Protein AF-A0A7C9ATN6-F1 (afdb_monomer)

pLDDT: mean 88.99, std 8.46, range [57.34, 97.75]

Mean predicted aligned error: 5.91 Å

Foldseek 3Di:
DDLVVQVCQLVVLVVVLQVPQDWDKWADSPFRDDDDSVLDHDDAQFKDFDWDWDAPVVLLQAKFFAFDPDWDDDPRDTHTDGPDIDGNDDPVVCVVSVQADPVRTGIGGRRTMIHHYNRRVVVVVVVVVCPVVVVCCVVVVDDDDD

Organism: Opuntia streptacantha (NCBI:txid393608)

Solvent-accessible surface area (backbone atoms only — not comparable to full-atom values): 8537 Å² total; per-residue (Å²): 133,56,75,66,53,52,53,50,56,41,50,62,32,46,56,60,45,44,72,81,67,55,64,50,79,47,72,46,92,85,44,84,86,89,72,75,37,82,78,50,80,62,71,79,51,31,68,52,73,51,62,47,82,37,54,64,82,63,41,42,77,33,42,32,42,20,58,41,91,65,59,51,72,53,104,86,49,76,46,53,51,79,77,47,77,42,74,41,40,54,73,64,56,34,59,77,64,58,29,55,45,100,87,63,27,30,31,31,56,36,54,32,36,41,27,23,48,57,40,30,54,52,52,51,52,52,60,64,70,38,55,66,57,54,51,45,36,69,70,67,72,46,82,91,82,133

InterPro domains:
  IPR012887 GDP-fucose pyrophosphorylase domain [PF07959] (2-143)
  IPR052203 GHMP Kinase-Related Enzymes [PTHR32463] (2-145)

Sequence (146 aa):
PLLFDHILAVSSCARQAFKNEGGLFIMTGDVLPCFDASSMTLPEDTSCIVTVPITVDIASNHGVVVASKTAVSDDSSSVSLVENLLQKPSVEELIESQALLDDGRTLLDTGIIAVRGKAWVELVNLACSGQSLIQEILKSKKEASY

Radius of gyration: 17.47 Å; Cα contacts (8 Å, |Δi|>4): 218; chains: 1; bounding box: 34×52×37 Å

Secondary structure (DSSP, 8-state):
--HHHHHHHHHHHHHHHTTTS-EEEEE-SS------GGG----TTSEEEEEEEE-HHHHTTSEEEEEEEEEEEETTEEEEEEEEEEES--HHHHHHTT---TTS-EEEEEEEEEEETHHHHHHHHHHHHTHHHHHHHHHH-PPP--

Nearest PDB structures (foldseek):
  6wjf-assembly1_C  TM=2.472E-01  e=2.615E+00  Rattus norvegicus
  6rsx-assembly1_A  TM=1.668E-01  e=3.606E+00  Euglena gracilis
  5xam-assembly2_B  TM=1.553E-01  e=4.373E+00  Deinococcus radiodurans R1 = ATCC 13939 = DSM 20539
  7lv3-assembly1_B  TM=2.155E-01  e=5.654E+00  Homo sapiens

Structure (mmCIF, N/CA/C/O backbone):
data_AF-A0A7C9ATN6-F1
#
_entry.id   AF-A0A7C9ATN6-F1
#
loop_
_atom_site.group_PDB
_atom_site.id
_atom_site.type_symbol
_atom_site.label_atom_id
_atom_site.label_alt_id
_atom_site.label_comp_id
_atom_site.label_asym_id
_atom_site.label_entity_id
_atom_site.label_seq_id
_atom_site.pdbx_PDB_ins_code
_atom_site.Cartn_x
_atom_site.Cartn_y
_atom_site.Cartn_z
_atom_site.occupancy
_atom_site.B_iso_or_equiv
_atom_site.auth_seq_id
_atom_site.auth_comp_id
_atom_site.auth_asym_id
_atom_site.auth_atom_id
_atom_site.pdbx_PDB_model_num
ATOM 1 N N . PRO A 1 1 ? -16.554 4.933 -16.998 1.00 66.94 1 PRO A N 1
ATOM 2 C CA . PRO A 1 1 ? -15.557 3.892 -16.664 1.00 66.94 1 PRO A CA 1
ATOM 3 C C . PRO A 1 1 ? -15.979 3.107 -15.415 1.00 66.94 1 PRO A C 1
ATOM 5 O O . PRO A 1 1 ? -16.340 3.705 -14.405 1.00 66.94 1 PRO A O 1
ATOM 8 N N . LEU A 1 2 ? -15.997 1.781 -15.519 1.00 84.88 2 LEU A N 1
ATOM 9 C CA . LEU A 1 2 ? -16.273 0.862 -14.415 1.00 84.88 2 LEU A CA 1
ATOM 10 C C . LEU A 1 2 ? -15.049 0.743 -13.490 1.00 84.88 2 LEU A C 1
ATOM 12 O O . LEU A 1 2 ? -13.951 1.184 -13.833 1.00 84.88 2 LEU A O 1
ATOM 16 N N . LEU A 1 3 ? -15.226 0.111 -12.325 1.00 84.00 3 LEU A N 1
ATOM 17 C CA . LEU A 1 3 ? -14.125 -0.255 -11.419 1.00 84.00 3 LEU A CA 1
ATOM 18 C C . LEU A 1 3 ? -13.017 -1.018 -12.168 1.00 84.00 3 LEU A C 1
ATOM 20 O O . LEU A 1 3 ? -11.839 -0.700 -12.040 1.00 84.00 3 LEU A O 1
ATOM 24 N N . PHE A 1 4 ? -13.409 -1.974 -13.013 1.00 86.19 4 PHE A N 1
ATOM 25 C CA . PHE A 1 4 ? -12.471 -2.765 -13.805 1.00 86.19 4 PHE A CA 1
ATOM 26 C C . PHE A 1 4 ? -11.646 -1.915 -14.784 1.00 86.19 4 PHE A C 1
ATOM 28 O O . PHE A 1 4 ? -10.446 -2.137 -14.910 1.00 86.19 4 PHE A O 1
ATOM 35 N N . ASP A 1 5 ? -12.256 -0.909 -15.422 1.00 88.06 5 ASP A N 1
ATOM 36 C CA . ASP A 1 5 ? -11.545 -0.023 -16.352 1.00 88.06 5 ASP A CA 1
ATOM 37 C C . ASP A 1 5 ? -10.449 0.773 -15.629 1.00 88.06 5 ASP A C 1
ATOM 39 O O . ASP A 1 5 ? -9.352 0.938 -16.159 1.00 88.06 5 ASP A O 1
ATOM 43 N N . HIS A 1 6 ? -10.724 1.229 -14.401 1.00 87.19 6 HIS A N 1
ATOM 44 C CA . HIS A 1 6 ? -9.743 1.940 -13.576 1.00 87.19 6 HIS A CA 1
ATOM 45 C C . HIS A 1 6 ? -8.600 1.024 -13.141 1.00 87.19 6 HIS A C 1
ATOM 47 O O . HIS A 1 6 ? -7.435 1.387 -13.300 1.00 87.19 6 HIS A O 1
ATOM 53 N N . ILE A 1 7 ? -8.921 -0.179 -12.649 1.00 88.62 7 ILE A N 1
ATOM 54 C CA . ILE A 1 7 ? -7.910 -1.173 -12.267 1.00 88.62 7 ILE A CA 1
ATOM 55 C C . ILE A 1 7 ? -7.015 -1.493 -13.465 1.00 88.62 7 ILE A C 1
ATOM 57 O O . ILE A 1 7 ? -5.793 -1.498 -13.329 1.00 88.62 7 ILE A O 1
ATOM 61 N N . LEU A 1 8 ? -7.599 -1.716 -14.646 1.00 89.62 8 LEU A N 1
ATOM 62 C CA . LEU A 1 8 ? -6.842 -2.025 -15.855 1.00 89.62 8 LEU A CA 1
ATOM 63 C C . LEU A 1 8 ? -5.951 -0.853 -16.286 1.00 89.62 8 LEU A C 1
ATOM 65 O O . LEU A 1 8 ? -4.790 -1.073 -16.632 1.00 89.62 8 LEU A O 1
ATOM 69 N N . ALA A 1 9 ? -6.466 0.378 -16.238 1.00 89.94 9 ALA A N 1
ATOM 70 C CA . ALA A 1 9 ? -5.707 1.574 -16.593 1.00 89.94 9 ALA A CA 1
ATOM 71 C C . ALA A 1 9 ? -4.480 1.759 -15.686 1.00 89.94 9 ALA A C 1
ATOM 73 O O . ALA A 1 9 ? -3.365 1.908 -16.189 1.00 89.94 9 ALA A O 1
ATOM 74 N N . VAL A 1 10 ? -4.660 1.669 -14.365 1.00 90.56 10 VAL A N 1
ATOM 75 C CA . VAL A 1 10 ? -3.555 1.783 -13.400 1.00 90.56 10 VAL A CA 1
ATOM 76 C C . VAL A 1 10 ? -2.585 0.609 -13.546 1.00 90.56 10 VAL A C 1
ATOM 78 O O . VAL A 1 10 ? -1.380 0.827 -13.650 1.00 90.56 10 VAL A O 1
ATOM 81 N N . SER A 1 11 ? -3.088 -0.626 -13.634 1.00 90.00 11 SER A N 1
ATOM 82 C CA . SER A 1 11 ? -2.256 -1.836 -13.740 1.00 90.00 11 SER A CA 1
ATOM 83 C C . SER A 1 11 ? -1.410 -1.863 -15.016 1.00 90.00 11 SER A C 1
ATOM 85 O O . SER A 1 11 ? -0.257 -2.297 -14.991 1.00 90.00 11 SER A O 1
ATOM 87 N N . SER A 1 12 ? -1.950 -1.373 -16.137 1.00 91.06 12 SER A N 1
ATOM 88 C CA . SER A 1 12 ? -1.222 -1.265 -17.408 1.00 91.06 12 SER A CA 1
ATOM 89 C C . SER A 1 12 ? 0.001 -0.349 -17.289 1.00 91.06 12 SER A C 1
ATOM 91 O O . SER A 1 12 ? 1.075 -0.676 -17.804 1.00 91.06 12 SER A O 1
ATOM 93 N N . CYS A 1 13 ? -0.139 0.773 -16.578 1.00 91.19 13 CYS A N 1
ATOM 94 C CA . CYS A 1 13 ? 0.973 1.677 -16.293 1.00 91.19 13 CYS A CA 1
ATOM 95 C C . CYS A 1 13 ? 1.929 1.084 -15.250 1.00 91.19 13 CYS A C 1
ATOM 97 O O . CYS A 1 13 ? 3.137 1.052 -15.485 1.00 91.19 13 CYS A O 1
ATOM 99 N N . ALA A 1 14 ? 1.403 0.518 -14.158 1.00 90.75 14 ALA A N 1
ATOM 100 C CA . ALA A 1 14 ? 2.199 -0.111 -13.105 1.00 90.75 14 ALA A CA 1
ATOM 101 C C . ALA A 1 14 ? 3.127 -1.201 -13.664 1.00 90.75 14 ALA A C 1
ATOM 103 O O . ALA A 1 14 ? 4.299 -1.254 -13.298 1.00 90.75 14 ALA A O 1
ATOM 104 N N . ARG A 1 15 ? 2.666 -2.005 -14.637 1.00 91.31 15 ARG A N 1
ATOM 105 C CA . ARG A 1 15 ? 3.488 -3.006 -15.348 1.00 91.31 15 ARG A CA 1
ATOM 106 C C . ARG A 1 15 ? 4.811 -2.432 -15.870 1.00 91.31 15 ARG A C 1
ATOM 108 O O . ARG A 1 15 ? 5.825 -3.127 -15.853 1.00 91.31 15 ARG A O 1
ATOM 115 N N . GLN A 1 16 ? 4.809 -1.193 -16.361 1.00 90.75 16 GLN A N 1
ATOM 116 C CA . GLN A 1 16 ? 6.018 -0.534 -16.862 1.00 90.75 16 GLN A CA 1
ATOM 117 C C . GLN A 1 16 ? 6.967 -0.175 -15.713 1.00 90.75 16 GLN A C 1
ATOM 119 O O . GLN A 1 16 ? 8.172 -0.392 -15.832 1.00 90.75 16 GLN A O 1
ATOM 124 N N . ALA A 1 17 ? 6.425 0.270 -14.577 1.00 90.62 17 ALA A N 1
ATOM 125 C CA . ALA A 1 17 ? 7.191 0.594 -13.375 1.00 90.62 17 ALA A CA 1
ATOM 126 C C . ALA A 1 17 ? 7.887 -0.630 -12.739 1.00 90.62 17 ALA A C 1
ATOM 128 O O . ALA A 1 17 ? 8.907 -0.475 -12.071 1.00 90.62 17 ALA A O 1
ATOM 129 N N . PHE A 1 18 ? 7.406 -1.853 -13.006 1.00 92.25 18 PHE A N 1
ATOM 130 C CA . PHE A 1 18 ? 8.079 -3.104 -12.612 1.00 92.25 18 PHE A CA 1
ATOM 131 C C . PHE A 1 18 ? 9.302 -3.474 -13.468 1.00 92.25 18 PHE A C 1
ATOM 133 O O . PHE A 1 18 ? 9.972 -4.460 -13.167 1.00 92.25 18 PHE A O 1
ATOM 140 N N . LYS A 1 19 ? 9.587 -2.745 -14.557 1.00 90.31 19 LYS A N 1
ATOM 141 C CA . LYS A 1 19 ? 10.772 -2.932 -15.423 1.00 90.31 19 LYS A CA 1
ATOM 142 C C . LYS A 1 19 ? 11.003 -4.373 -15.932 1.00 90.31 19 LYS A C 1
ATOM 144 O O . LYS A 1 19 ? 12.109 -4.730 -16.314 1.00 90.31 19 LYS A O 1
ATOM 149 N N . ASN A 1 20 ? 9.945 -5.188 -16.015 1.00 86.12 20 ASN A N 1
ATOM 150 C CA . ASN A 1 20 ? 9.985 -6.621 -16.358 1.00 86.12 20 ASN A CA 1
ATOM 151 C C . ASN A 1 20 ? 10.788 -7.513 -15.380 1.00 86.12 20 ASN A C 1
ATOM 153 O O . ASN A 1 20 ? 11.202 -8.606 -15.758 1.00 86.12 20 ASN A O 1
ATOM 157 N N . GLU A 1 21 ? 10.964 -7.098 -14.126 1.00 85.81 21 GLU A N 1
ATOM 158 C CA . GLU A 1 21 ? 11.705 -7.858 -13.100 1.00 85.81 21 GLU A CA 1
ATOM 159 C C . GLU A 1 21 ? 10.802 -8.758 -12.236 1.00 85.81 21 GLU A C 1
ATOM 161 O O . GLU A 1 21 ? 11.246 -9.370 -11.267 1.00 85.81 21 GLU A O 1
ATOM 166 N N . GLY A 1 22 ? 9.519 -8.859 -12.598 1.00 85.38 22 GLY A N 1
ATOM 167 C CA . GLY A 1 22 ? 8.506 -9.515 -11.777 1.00 85.38 22 GLY A CA 1
ATOM 168 C C . GLY A 1 22 ? 8.103 -8.676 -10.560 1.00 85.38 22 GLY A C 1
ATOM 169 O O . GLY A 1 22 ? 8.708 -7.652 -10.243 1.00 85.38 22 GLY A O 1
ATOM 170 N N . GLY A 1 23 ? 7.028 -9.094 -9.900 1.00 93.44 23 GLY A N 1
ATOM 171 C CA . GLY A 1 23 ? 6.496 -8.400 -8.737 1.00 93.44 23 GLY A CA 1
ATOM 172 C C . GLY A 1 23 ? 5.026 -8.698 -8.502 1.00 93.44 23 GLY A C 1
ATOM 173 O O . GLY A 1 23 ? 4.381 -9.406 -9.279 1.00 93.44 23 GLY A O 1
ATOM 174 N N . LEU A 1 24 ? 4.506 -8.125 -7.423 1.00 95.12 24 LEU A N 1
ATOM 175 C CA . LEU A 1 24 ? 3.103 -8.190 -7.049 1.00 95.12 24 LEU A CA 1
ATOM 176 C C . LEU A 1 24 ? 2.534 -6.777 -6.998 1.00 95.12 24 LEU A C 1
ATOM 178 O O . LEU A 1 24 ? 3.093 -5.903 -6.339 1.00 95.12 24 LEU A O 1
ATOM 182 N N . PHE A 1 25 ? 1.413 -6.571 -7.682 1.00 94.44 25 PHE A N 1
ATOM 183 C CA . PHE A 1 25 ? 0.644 -5.337 -7.621 1.00 94.44 25 PHE A CA 1
ATOM 184 C C . PHE A 1 25 ? -0.760 -5.659 -7.124 1.00 94.44 25 PHE A C 1
ATOM 186 O O . PHE A 1 25 ? -1.472 -6.461 -7.730 1.00 94.44 25 PHE A O 1
ATOM 193 N N . ILE A 1 26 ? -1.126 -5.068 -5.995 1.00 93.62 26 ILE A N 1
ATOM 194 C CA . ILE A 1 26 ? -2.410 -5.236 -5.327 1.00 93.62 26 ILE A CA 1
ATOM 195 C C . ILE A 1 26 ? -3.154 -3.917 -5.470 1.00 93.62 26 ILE A C 1
ATOM 197 O O . ILE A 1 26 ? -2.578 -2.857 -5.251 1.00 93.62 26 ILE A O 1
ATOM 201 N N . MET A 1 27 ? -4.430 -3.994 -5.827 1.00 91.69 27 MET A N 1
ATOM 202 C CA . MET A 1 27 ? -5.361 -2.875 -5.754 1.00 91.69 27 MET A CA 1
ATOM 203 C C . MET A 1 27 ? -6.638 -3.384 -5.102 1.00 91.69 27 MET A C 1
ATOM 205 O O . MET A 1 27 ? -7.301 -4.269 -5.654 1.00 91.69 27 MET A O 1
ATOM 209 N N . THR A 1 28 ? -6.984 -2.854 -3.936 1.00 83.06 28 THR A N 1
ATOM 210 C CA . THR A 1 28 ? -8.296 -3.097 -3.339 1.00 83.06 28 THR A CA 1
ATOM 211 C C . THR A 1 28 ? -9.345 -2.237 -4.054 1.00 83.06 28 THR A C 1
ATOM 213 O O . THR A 1 28 ? -9.063 -1.160 -4.572 1.00 83.06 28 THR A O 1
ATOM 216 N N . GLY A 1 29 ? -10.561 -2.765 -4.202 1.00 71.56 29 GLY A N 1
ATOM 217 C CA . GLY A 1 29 ? -11.626 -2.116 -4.981 1.00 71.56 29 GLY A CA 1
ATOM 218 C C . GLY A 1 29 ? -12.498 -1.140 -4.185 1.00 71.56 29 GLY A C 1
ATOM 219 O O . GLY A 1 29 ? -13.531 -0.711 -4.695 1.00 71.56 29 GLY A O 1
ATOM 220 N N . ASP A 1 30 ? -12.141 -0.858 -2.934 1.00 75.38 30 ASP A N 1
ATOM 221 C CA . ASP A 1 30 ? -12.900 -0.054 -1.971 1.00 75.38 30 ASP A CA 1
ATOM 222 C C . ASP A 1 30 ? -12.527 1.433 -2.002 1.00 75.38 30 ASP A C 1
ATOM 224 O O . ASP A 1 30 ? -13.408 2.281 -1.861 1.00 75.38 30 ASP A O 1
ATOM 228 N N . VAL A 1 31 ? -11.261 1.757 -2.273 1.00 78.19 31 VAL A N 1
ATOM 229 C CA . VAL A 1 31 ? -10.790 3.123 -2.528 1.00 78.19 31 VAL A CA 1
ATOM 230 C C . VAL A 1 31 ? -10.289 3.215 -3.967 1.00 78.19 31 VAL A C 1
ATOM 232 O O . VAL A 1 31 ? -9.390 2.491 -4.379 1.00 78.19 31 VAL A O 1
ATOM 235 N N . LEU A 1 32 ? -10.869 4.124 -4.757 1.00 80.31 32 LEU A N 1
ATOM 236 C CA . LEU A 1 32 ? -10.469 4.357 -6.149 1.00 80.31 32 LEU A CA 1
ATOM 237 C C . LEU A 1 32 ? -9.731 5.692 -6.286 1.00 80.31 32 LEU A C 1
ATOM 239 O O . LEU A 1 32 ? -10.369 6.714 -6.555 1.00 80.31 32 LEU A O 1
ATOM 243 N N . PRO A 1 33 ? -8.399 5.722 -6.113 1.00 76.62 33 PRO A N 1
ATOM 244 C CA . PRO A 1 33 ? -7.645 6.942 -6.339 1.00 76.62 33 PRO A CA 1
ATOM 245 C C . PRO A 1 33 ? -7.590 7.259 -7.840 1.00 76.62 33 PRO A C 1
ATOM 247 O O . PRO A 1 33 ? -7.219 6.426 -8.668 1.00 76.62 33 PRO A O 1
ATOM 250 N N . CYS A 1 34 ? -7.931 8.497 -8.189 1.00 82.25 34 CYS A N 1
ATOM 251 C CA . CYS A 1 34 ? -7.777 9.035 -9.538 1.00 82.25 34 CYS A CA 1
ATOM 252 C C . CYS A 1 34 ? -6.455 9.802 -9.617 1.00 82.25 34 CYS A C 1
ATOM 254 O O . CYS A 1 34 ? -6.358 10.921 -9.116 1.00 82.25 34 CYS A O 1
ATOM 256 N N . PHE A 1 35 ? -5.442 9.208 -10.242 1.00 85.81 35 PHE A N 1
ATOM 257 C CA . PHE A 1 35 ? -4.124 9.819 -10.416 1.00 85.81 35 PHE A CA 1
ATOM 258 C C . PHE A 1 35 ? -3.504 9.412 -11.756 1.00 85.81 35 PHE A C 1
ATOM 260 O O . PHE A 1 35 ? -3.945 8.454 -12.395 1.00 85.81 35 PHE A O 1
ATOM 267 N N . ASP A 1 36 ? -2.478 10.146 -12.187 1.00 88.25 36 ASP A N 1
ATOM 268 C CA . ASP A 1 36 ? -1.710 9.788 -13.376 1.00 88.25 36 ASP A CA 1
ATOM 269 C C . ASP A 1 36 ? -0.750 8.636 -13.054 1.00 88.25 36 ASP A C 1
ATOM 271 O O . ASP A 1 36 ? 0.336 8.824 -12.510 1.00 88.25 36 ASP A O 1
ATOM 275 N N . ALA A 1 37 ? -1.166 7.414 -13.383 1.00 89.19 37 ALA A N 1
ATOM 276 C CA . ALA A 1 37 ? -0.340 6.233 -13.179 1.00 89.19 37 ALA A CA 1
ATOM 277 C C . ALA A 1 37 ? 0.835 6.138 -14.170 1.00 89.19 37 ALA A C 1
ATOM 279 O O . ALA A 1 37 ? 1.738 5.335 -13.948 1.00 89.19 37 ALA A O 1
ATOM 280 N N . SER A 1 38 ? 0.854 6.922 -15.258 1.00 88.62 38 SER A N 1
ATOM 281 C CA . SER A 1 38 ? 1.925 6.851 -16.264 1.00 88.62 38 SER A CA 1
ATOM 282 C C . SER A 1 38 ? 3.273 7.352 -15.738 1.00 88.62 38 SER A C 1
ATOM 284 O O . SER A 1 38 ? 4.317 6.888 -16.192 1.00 88.62 38 SER A O 1
ATOM 286 N N . SER A 1 39 ? 3.254 8.232 -14.734 1.00 86.50 39 SER A N 1
ATOM 287 C CA . SER A 1 39 ? 4.438 8.728 -14.028 1.00 86.50 39 SER A CA 1
ATOM 288 C C . SER A 1 39 ? 4.750 7.952 -12.743 1.00 86.50 39 SER A C 1
ATOM 290 O O . SER A 1 39 ? 5.548 8.416 -11.931 1.00 86.50 39 SER A O 1
ATOM 292 N N . MET A 1 40 ? 4.101 6.805 -12.511 1.00 87.56 40 MET A N 1
ATOM 293 C CA . MET A 1 40 ? 4.328 5.997 -11.313 1.00 87.56 40 MET A CA 1
ATOM 294 C C . MET A 1 40 ? 5.767 5.472 -11.282 1.00 87.56 40 MET A C 1
ATOM 296 O O . MET A 1 40 ? 6.216 4.795 -12.208 1.00 87.56 40 MET A O 1
ATOM 300 N N . THR A 1 41 ? 6.460 5.725 -10.176 1.00 87.94 41 THR A N 1
ATOM 301 C CA . THR A 1 41 ? 7.755 5.123 -9.859 1.00 87.94 41 THR A CA 1
ATOM 302 C C . THR A 1 41 ? 7.593 4.173 -8.679 1.00 87.94 41 THR A C 1
ATOM 304 O O . THR A 1 41 ? 6.878 4.465 -7.722 1.00 87.94 41 THR A O 1
ATOM 307 N N . LEU A 1 42 ? 8.223 3.000 -8.773 1.00 89.69 42 LEU A N 1
ATOM 308 C CA . LEU A 1 42 ? 8.229 2.005 -7.705 1.00 89.69 42 LEU A CA 1
ATOM 309 C C . LEU A 1 42 ? 9.655 1.869 -7.165 1.00 89.69 42 LEU A C 1
ATOM 311 O O . LEU A 1 42 ? 10.565 1.648 -7.977 1.00 89.69 42 LEU A O 1
ATOM 315 N N . PRO A 1 43 ? 9.856 1.975 -5.840 1.00 89.12 43 PRO A N 1
ATOM 316 C CA . PRO A 1 43 ? 11.170 1.800 -5.238 1.00 89.12 43 PRO A CA 1
ATOM 317 C C . PRO A 1 43 ? 11.699 0.381 -5.486 1.00 89.12 43 PRO A C 1
ATOM 319 O O . PRO A 1 43 ? 10.935 -0.583 -5.603 1.00 89.12 43 PRO A O 1
ATOM 322 N N . GLU A 1 44 ? 13.018 0.256 -5.617 1.00 89.00 44 GLU A N 1
ATOM 323 C CA . GLU A 1 44 ? 13.668 -1.028 -5.886 1.00 89.00 44 GLU A CA 1
ATOM 324 C C . GLU A 1 44 ? 13.794 -1.866 -4.607 1.00 89.00 44 GLU A C 1
ATOM 326 O O . GLU A 1 44 ? 13.877 -1.332 -3.503 1.00 89.00 44 GLU A O 1
ATOM 331 N N . ASP A 1 45 ? 13.765 -3.193 -4.764 1.00 91.19 45 ASP A N 1
ATOM 332 C CA . ASP A 1 45 ? 13.980 -4.176 -3.691 1.00 91.19 45 ASP A CA 1
ATOM 333 C C . ASP A 1 45 ? 13.111 -4.035 -2.428 1.00 91.19 45 ASP A C 1
ATOM 335 O O . ASP A 1 45 ? 13.466 -4.547 -1.365 1.00 91.19 45 ASP A O 1
ATOM 339 N N . THR A 1 46 ? 11.939 -3.407 -2.535 1.00 91.19 46 THR A N 1
ATOM 340 C CA . THR A 1 46 ? 11.056 -3.153 -1.392 1.00 91.19 46 THR A CA 1
ATOM 341 C C . THR A 1 46 ? 9.569 -3.293 -1.743 1.00 91.19 46 THR A C 1
ATOM 343 O O . THR A 1 46 ? 9.181 -3.545 -2.890 1.00 91.19 46 THR A O 1
ATOM 346 N N . SER A 1 47 ? 8.724 -3.152 -0.723 1.00 92.75 47 SER A N 1
ATOM 347 C CA . SER A 1 47 ? 7.279 -2.975 -0.847 1.00 92.75 47 SER A CA 1
ATOM 348 C C . SER A 1 47 ? 6.888 -1.530 -0.555 1.00 92.75 47 SER A C 1
ATOM 350 O O . SER A 1 47 ? 7.428 -0.923 0.370 1.00 92.75 47 SER A O 1
ATOM 352 N N . CYS A 1 48 ? 5.908 -0.994 -1.275 1.00 93.19 48 CYS A N 1
ATOM 353 C CA . CYS A 1 48 ? 5.366 0.335 -1.018 1.00 93.19 48 CYS A CA 1
ATOM 354 C C . CYS A 1 48 ? 3.838 0.350 -1.042 1.00 93.19 48 CYS A C 1
ATOM 356 O O . CYS A 1 48 ? 3.203 -0.425 -1.761 1.00 93.19 48 CYS A O 1
ATOM 358 N N . ILE A 1 49 ? 3.272 1.287 -0.286 1.00 93.69 49 ILE A N 1
ATOM 359 C CA . ILE A 1 49 ? 1.846 1.609 -0.267 1.00 93.69 49 ILE A CA 1
ATOM 360 C C . ILE A 1 49 ? 1.673 2.938 -1.000 1.00 93.69 49 ILE A C 1
ATOM 362 O O . ILE A 1 49 ? 2.413 3.888 -0.741 1.00 93.69 49 ILE A O 1
ATOM 366 N N . VAL A 1 50 ? 0.709 3.016 -1.914 1.00 91.94 50 VAL A N 1
ATOM 367 C CA . VAL A 1 50 ? 0.313 4.293 -2.513 1.00 91.94 50 VAL A CA 1
ATOM 368 C C . VAL A 1 50 ? -0.696 4.953 -1.582 1.00 91.94 50 VAL A C 1
ATOM 370 O O . VAL A 1 50 ? -1.727 4.371 -1.251 1.00 91.94 50 VAL A O 1
ATOM 373 N N . THR A 1 51 ? -0.412 6.178 -1.161 1.00 93.25 51 THR A N 1
ATOM 374 C CA . THR A 1 51 ? -1.274 6.938 -0.249 1.00 93.25 51 THR A CA 1
ATOM 375 C C . THR A 1 51 ? -1.801 8.200 -0.910 1.00 93.25 51 THR A C 1
ATOM 377 O O . THR A 1 51 ? -1.170 8.733 -1.824 1.00 93.25 51 THR A O 1
ATOM 380 N N . VAL A 1 52 ? -2.907 8.742 -0.401 1.00 92.00 52 VAL A N 1
ATOM 381 C CA . VAL A 1 52 ? -3.404 10.066 -0.805 1.00 92.00 52 VAL A CA 1
ATOM 382 C C . VAL A 1 52 ? -3.606 10.967 0.419 1.00 92.00 52 VAL A C 1
ATOM 384 O O . VAL A 1 52 ? -4.216 10.529 1.394 1.00 92.00 52 VAL A O 1
ATOM 387 N N . PRO A 1 53 ? -3.119 12.223 0.406 1.00 94.38 53 PRO A N 1
ATOM 388 C CA . PRO A 1 53 ? -3.392 13.161 1.487 1.00 94.38 53 PRO A CA 1
ATOM 389 C C . PRO A 1 53 ? -4.881 13.520 1.564 1.00 94.38 53 PRO A C 1
ATOM 391 O O . PRO A 1 53 ? -5.450 14.022 0.589 1.00 94.38 53 PRO A O 1
ATOM 394 N N . ILE A 1 54 ? -5.502 13.323 2.725 1.00 94.88 54 ILE A N 1
ATOM 395 C CA . ILE A 1 54 ? -6.935 13.540 2.938 1.00 94.88 54 ILE A CA 1
ATOM 396 C C . ILE A 1 54 ? -7.232 14.279 4.244 1.00 94.88 54 ILE A C 1
ATOM 398 O O . ILE A 1 54 ? -6.401 14.346 5.151 1.00 94.88 54 ILE A O 1
ATOM 402 N N . THR A 1 55 ? -8.418 14.875 4.333 1.00 96.19 55 THR A N 1
ATOM 403 C CA . THR A 1 55 ? -8.853 15.620 5.516 1.00 96.19 55 THR A CA 1
ATOM 404 C C . THR A 1 55 ? -9.199 14.687 6.680 1.00 96.19 55 THR A C 1
ATOM 406 O O . THR A 1 55 ? -9.590 13.533 6.496 1.00 96.19 55 THR A O 1
ATOM 409 N N . VAL A 1 56 ? -9.046 15.199 7.902 1.00 94.94 56 VAL A N 1
ATOM 410 C CA . VAL A 1 56 ? -9.197 14.431 9.150 1.00 94.94 56 VAL A CA 1
ATOM 411 C C . VAL A 1 56 ? -10.602 13.828 9.314 1.00 94.94 56 VAL A C 1
ATOM 413 O O . VAL A 1 56 ? -10.748 12.737 9.857 1.00 94.94 56 VAL A O 1
ATOM 416 N N . ASP A 1 57 ? -11.644 14.484 8.800 1.00 93.00 57 ASP A N 1
ATOM 417 C CA . ASP A 1 57 ? -13.016 13.969 8.835 1.00 93.00 57 ASP A CA 1
ATOM 418 C C . ASP A 1 57 ? -13.179 12.672 8.022 1.00 93.00 57 ASP A C 1
ATOM 420 O O . ASP A 1 57 ? -13.858 11.743 8.466 1.00 93.00 57 ASP A O 1
ATOM 424 N N . ILE A 1 58 ? -12.491 12.551 6.882 1.00 92.69 58 ILE A N 1
ATOM 425 C CA . ILE A 1 58 ? -12.525 11.343 6.043 1.00 92.69 58 ILE A CA 1
ATOM 426 C C . ILE A 1 58 ? -11.674 10.220 6.653 1.00 92.69 58 ILE A C 1
ATOM 428 O O . ILE A 1 58 ? -12.053 9.045 6.573 1.00 92.69 58 ILE A O 1
ATOM 432 N N . ALA A 1 59 ? -10.556 10.579 7.289 1.00 93.56 59 ALA A N 1
ATOM 433 C CA . ALA A 1 59 ? -9.614 9.652 7.914 1.00 93.56 59 ALA A CA 1
ATOM 434 C C . ALA A 1 59 ? -10.283 8.731 8.950 1.00 93.56 59 ALA A C 1
ATOM 436 O O . ALA A 1 59 ? -9.997 7.537 8.986 1.00 93.56 59 ALA A O 1
ATOM 437 N N . SER A 1 60 ? -11.258 9.251 9.703 1.00 93.69 60 SER A N 1
ATOM 438 C CA . SER A 1 60 ? -12.016 8.495 10.717 1.00 93.69 60 SER A CA 1
ATOM 439 C C . SER A 1 60 ? -12.760 7.258 10.187 1.00 93.69 60 SER A C 1
ATOM 441 O O . SER A 1 60 ? -13.155 6.386 10.957 1.00 93.69 60 SER A O 1
ATOM 443 N N . ASN A 1 61 ? -12.940 7.147 8.867 1.00 92.94 61 ASN A N 1
ATOM 444 C CA . ASN A 1 61 ? -13.642 6.033 8.228 1.00 92.94 61 ASN A CA 1
ATOM 445 C C . ASN A 1 61 ? -12.712 5.029 7.527 1.00 92.94 61 ASN A C 1
ATOM 447 O O . ASN A 1 61 ? -13.198 4.004 7.043 1.00 92.94 61 ASN A O 1
ATOM 451 N N . HIS A 1 62 ? -11.400 5.282 7.496 1.00 93.06 62 HIS A N 1
ATOM 452 C CA . HIS A 1 62 ? -10.444 4.537 6.673 1.00 93.06 62 HIS A CA 1
ATOM 453 C C . HIS A 1 62 ? -9.146 4.186 7.416 1.00 93.06 62 HIS A C 1
ATOM 455 O O . HIS A 1 62 ? -8.942 4.576 8.564 1.00 93.06 62 HIS A O 1
ATOM 461 N N . GLY A 1 63 ? -8.273 3.426 6.750 1.00 94.81 63 GLY A N 1
ATOM 462 C CA . GLY A 1 63 ? -6.896 3.220 7.187 1.00 94.81 63 GLY A CA 1
ATOM 463 C C . GLY A 1 63 ? -6.043 4.469 6.942 1.00 94.81 63 GLY A C 1
ATOM 464 O O . GLY A 1 63 ? -6.156 5.108 5.894 1.00 94.81 63 GLY A O 1
ATOM 465 N N . VAL A 1 64 ? -5.188 4.815 7.901 1.00 96.94 64 VAL A N 1
ATOM 466 C CA . VAL A 1 64 ? -4.253 5.944 7.826 1.00 96.94 64 VAL A CA 1
ATOM 467 C C . VAL A 1 64 ? -2.831 5.444 8.023 1.00 96.94 64 VAL A C 1
ATOM 469 O O . VAL A 1 64 ? -2.503 4.862 9.056 1.00 96.94 64 VAL A O 1
ATOM 472 N N . VAL A 1 65 ? -1.979 5.705 7.039 1.00 97.31 65 VAL A N 1
ATOM 473 C CA . VAL A 1 65 ? -0.547 5.415 7.089 1.00 97.31 65 VAL A CA 1
ATOM 474 C C . VAL A 1 65 ? 0.161 6.518 7.871 1.00 97.31 65 VAL A C 1
ATOM 476 O O . VAL A 1 65 ? 0.063 7.699 7.541 1.00 97.31 65 VAL A O 1
ATOM 479 N N . VAL A 1 66 ? 0.926 6.129 8.886 1.00 96.94 66 VAL A N 1
ATOM 480 C CA . VAL A 1 66 ? 1.856 7.020 9.582 1.00 96.94 66 VAL A CA 1
ATOM 481 C C . VAL A 1 66 ? 3.218 6.862 8.926 1.00 96.94 66 VAL A C 1
ATOM 483 O O . VAL A 1 66 ? 3.833 5.796 8.989 1.00 96.94 66 VAL A O 1
ATOM 486 N N . ALA A 1 67 ? 3.663 7.915 8.250 1.00 94.62 67 ALA A N 1
ATOM 487 C CA . ALA A 1 67 ? 4.933 7.938 7.547 1.00 94.62 67 ALA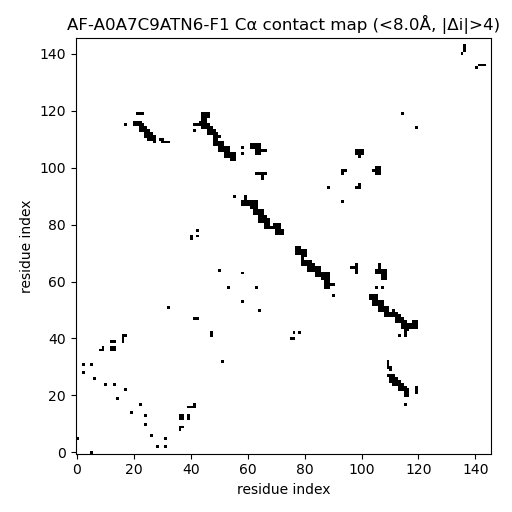 A CA 1
ATOM 488 C C . ALA A 1 67 ? 6.017 8.596 8.403 1.00 94.62 67 ALA A C 1
ATOM 490 O O . ALA A 1 67 ? 5.785 9.621 9.046 1.00 94.62 67 ALA A O 1
ATOM 491 N N . SER A 1 68 ? 7.224 8.044 8.346 1.00 91.94 68 SER A N 1
ATOM 492 C CA . SER A 1 68 ? 8.386 8.642 8.983 1.00 91.94 68 SER A CA 1
ATOM 493 C C . SER A 1 68 ? 8.683 10.022 8.401 1.00 91.94 68 SER A C 1
ATOM 495 O O . SER A 1 68 ? 8.631 10.235 7.183 1.00 91.94 68 SER A O 1
ATOM 497 N N . LYS A 1 69 ? 9.061 10.958 9.278 1.00 83.38 69 LYS A N 1
ATOM 498 C CA . LYS A 1 69 ? 9.468 12.320 8.891 1.00 83.38 69 LYS A CA 1
ATOM 499 C C . LYS A 1 69 ? 10.793 12.339 8.132 1.00 83.38 69 LYS A C 1
ATOM 501 O O . LYS A 1 69 ? 11.085 13.295 7.419 1.00 83.38 69 LYS A O 1
ATOM 506 N N . THR A 1 70 ? 11.600 11.291 8.275 1.00 79.00 70 THR A N 1
ATOM 507 C CA . THR A 1 70 ? 12.804 11.097 7.469 1.00 79.00 70 THR A CA 1
ATOM 508 C C . THR A 1 70 ? 12.446 10.350 6.192 1.00 79.00 70 THR A C 1
ATOM 510 O O . THR A 1 70 ? 12.180 9.148 6.223 1.00 79.00 70 THR A O 1
ATOM 513 N N . ALA A 1 71 ? 12.445 11.065 5.067 1.00 75.31 71 ALA A N 1
ATOM 514 C CA . ALA A 1 71 ? 12.323 10.442 3.758 1.00 75.31 71 ALA A CA 1
ATOM 515 C C . ALA A 1 71 ? 13.653 9.790 3.360 1.00 75.31 71 ALA A C 1
ATOM 517 O O . ALA A 1 71 ? 14.723 10.385 3.509 1.00 75.31 71 ALA A O 1
ATOM 518 N N . VAL A 1 72 ? 13.578 8.580 2.815 1.00 71.38 72 VAL A N 1
ATOM 519 C CA . VAL A 1 72 ? 14.682 7.967 2.084 1.00 71.38 72 VAL A CA 1
ATOM 520 C C . VAL A 1 72 ? 14.606 8.494 0.657 1.00 71.38 72 VAL A C 1
ATOM 522 O O . VAL A 1 72 ? 13.635 8.254 -0.062 1.00 71.38 72 VAL A O 1
ATOM 525 N N . SER A 1 73 ? 15.607 9.274 0.267 1.00 64.25 73 SER A N 1
ATOM 526 C CA . SER A 1 73 ? 15.777 9.722 -1.111 1.00 64.25 73 SER A CA 1
ATOM 527 C C . SER A 1 73 ? 16.689 8.749 -1.842 1.00 64.25 73 SER A C 1
ATOM 529 O O . SER A 1 73 ? 17.839 8.578 -1.438 1.00 64.25 73 SER A O 1
ATOM 531 N N . ASP A 1 74 ? 16.185 8.159 -2.916 1.00 63.56 74 ASP A N 1
ATOM 532 C CA . ASP A 1 74 ? 17.017 7.536 -3.942 1.00 63.56 74 ASP A CA 1
ATOM 533 C C . ASP A 1 74 ? 16.999 8.419 -5.201 1.00 63.56 74 ASP A C 1
ATOM 535 O O . ASP A 1 74 ? 16.139 9.299 -5.321 1.00 63.56 74 ASP A O 1
ATOM 539 N N . ASP A 1 75 ? 17.903 8.184 -6.155 1.00 57.75 75 ASP A N 1
ATOM 540 C CA . ASP A 1 75 ? 18.115 9.026 -7.353 1.00 57.75 75 ASP A CA 1
ATOM 541 C C . ASP A 1 75 ? 16.841 9.253 -8.206 1.00 57.75 75 ASP A C 1
ATOM 543 O O . ASP A 1 75 ? 16.813 10.128 -9.072 1.00 57.75 75 ASP A O 1
ATOM 547 N N . SER A 1 76 ? 15.770 8.483 -7.971 1.00 62.03 76 SER A N 1
ATOM 548 C CA . SER A 1 76 ? 14.517 8.517 -8.738 1.00 62.03 76 SER A CA 1
ATOM 549 C C . SER A 1 76 ? 13.239 8.825 -7.940 1.00 62.03 76 SER A C 1
ATOM 551 O O . SER A 1 76 ? 12.202 9.080 -8.558 1.00 62.03 76 SER A O 1
ATOM 553 N N . SER A 1 77 ? 13.267 8.829 -6.600 1.00 66.00 77 SER A N 1
ATOM 554 C CA . SER A 1 77 ? 12.079 9.117 -5.774 1.00 66.00 77 SER A CA 1
ATOM 555 C C . SER A 1 77 ? 12.414 9.355 -4.300 1.00 66.00 77 SER A C 1
ATOM 557 O O . SER A 1 77 ? 13.319 8.724 -3.757 1.00 66.00 77 SER A O 1
ATOM 559 N N . SER A 1 78 ? 11.625 10.198 -3.628 1.00 74.69 78 SER A N 1
ATOM 560 C CA . SER A 1 78 ? 11.593 10.287 -2.163 1.00 74.69 78 SER A CA 1
ATOM 561 C C . SER A 1 78 ? 10.452 9.432 -1.611 1.00 74.69 78 SER A C 1
ATOM 563 O O . SER A 1 78 ? 9.291 9.688 -1.936 1.00 74.69 78 SER A O 1
ATOM 565 N N . VAL A 1 79 ? 10.762 8.453 -0.763 1.00 84.25 79 VAL A N 1
ATOM 566 C CA . VAL A 1 79 ? 9.768 7.595 -0.098 1.00 84.25 79 VAL A CA 1
ATOM 567 C C . VAL A 1 79 ? 9.994 7.647 1.409 1.00 84.25 79 VAL A C 1
ATOM 569 O O . VAL A 1 79 ? 11.130 7.593 1.874 1.00 84.25 79 VAL A O 1
ATOM 572 N N . SER A 1 80 ? 8.921 7.742 2.188 1.00 89.94 80 SER A N 1
ATOM 573 C CA . SER A 1 80 ? 8.994 7.640 3.647 1.00 89.94 80 SER A CA 1
ATOM 574 C C . SER A 1 80 ? 8.742 6.207 4.102 1.00 89.94 80 SER A C 1
ATOM 576 O O . SER A 1 80 ? 7.894 5.509 3.546 1.00 89.94 80 SER A O 1
ATOM 578 N N . LEU A 1 81 ? 9.459 5.777 5.141 1.00 92.12 81 LEU A N 1
ATOM 579 C CA . LEU A 1 81 ? 9.171 4.508 5.807 1.00 92.12 81 LEU A CA 1
ATOM 580 C C . LEU A 1 81 ? 7.788 4.560 6.463 1.00 92.12 81 LEU A C 1
ATOM 582 O O . LEU A 1 81 ? 7.395 5.594 7.000 1.00 92.12 81 LEU A O 1
ATOM 586 N N . VAL A 1 82 ? 7.070 3.441 6.437 1.00 93.88 82 VAL A N 1
ATOM 587 C CA . VAL A 1 82 ? 5.809 3.286 7.170 1.00 93.88 82 VAL A CA 1
ATOM 588 C C . VAL A 1 82 ? 6.137 2.934 8.619 1.00 93.88 82 VAL A C 1
ATOM 590 O O . VAL A 1 82 ? 6.752 1.901 8.874 1.00 93.88 82 VAL A O 1
ATOM 593 N N . GLU A 1 83 ? 5.744 3.789 9.560 1.00 95.50 83 GLU A N 1
ATOM 594 C CA . GLU A 1 83 ? 5.950 3.574 10.999 1.00 95.50 83 GLU A CA 1
ATOM 595 C C . GLU A 1 83 ? 4.739 2.909 11.657 1.00 95.50 83 GLU A C 1
ATOM 597 O O . GLU A 1 83 ? 4.898 2.123 12.591 1.00 95.50 83 GLU A O 1
ATOM 602 N N . ASN A 1 84 ? 3.529 3.202 11.173 1.00 96.88 84 ASN A N 1
ATOM 603 C CA . ASN A 1 84 ? 2.295 2.629 11.702 1.00 96.88 84 ASN A CA 1
ATOM 604 C C . ASN A 1 84 ? 1.163 2.655 10.658 1.00 96.88 84 ASN A C 1
ATOM 606 O O . ASN A 1 84 ? 1.216 3.412 9.686 1.00 96.88 84 ASN A O 1
ATOM 610 N N . LEU A 1 85 ? 0.122 1.852 10.881 1.00 96.81 85 LEU A N 1
ATOM 611 C CA . LEU A 1 85 ? -1.134 1.866 10.132 1.00 96.81 85 LEU A CA 1
ATOM 612 C C . LEU A 1 85 ? -2.293 1.907 11.133 1.00 96.81 85 LEU A C 1
ATOM 614 O O . LEU A 1 85 ? -2.539 0.941 11.852 1.00 96.81 85 LEU A O 1
ATOM 618 N N . LEU A 1 86 ? -2.998 3.033 11.183 1.00 97.56 86 LEU A N 1
ATOM 619 C CA . LEU A 1 86 ? -4.127 3.244 12.085 1.00 97.56 86 LEU A CA 1
ATOM 620 C C . LEU A 1 86 ? -5.434 2.917 11.368 1.00 97.56 86 LEU A C 1
ATOM 622 O O . LEU A 1 86 ? -5.682 3.433 10.282 1.00 97.56 86 LEU A O 1
ATOM 626 N N . GLN A 1 87 ? -6.295 2.103 11.976 1.00 96.56 87 GLN A N 1
ATOM 627 C CA . GLN A 1 87 ? -7.565 1.713 11.367 1.00 96.56 87 GLN A CA 1
ATOM 628 C C . GLN A 1 87 ? -8.726 2.516 11.952 1.00 96.56 87 GLN A C 1
ATOM 630 O O . GLN A 1 87 ? -9.092 2.305 13.104 1.00 96.56 87 GLN A O 1
ATOM 635 N N . LYS A 1 88 ? -9.352 3.366 11.126 1.00 95.88 88 LYS A N 1
ATOM 636 C CA . LYS A 1 88 ? -10.480 4.237 11.507 1.00 95.88 88 LYS A CA 1
ATOM 637 C C . LYS A 1 88 ? -10.181 5.074 12.764 1.00 95.88 88 LYS A C 1
ATOM 639 O O . LYS A 1 88 ? -10.957 5.013 13.720 1.00 95.88 88 LYS A O 1
ATOM 644 N N . PRO A 1 89 ? -9.051 5.808 12.787 1.00 97.50 89 PRO A N 1
ATOM 645 C CA . PRO A 1 89 ? -8.586 6.461 14.001 1.00 97.50 89 PRO A CA 1
ATOM 646 C C . PRO A 1 89 ? -9.466 7.635 14.430 1.00 97.50 89 PRO A C 1
ATOM 648 O O . PRO A 1 89 ? -10.083 8.316 13.601 1.00 97.50 89 PRO A O 1
ATOM 651 N N . SER A 1 90 ? -9.456 7.926 15.729 1.00 97.25 90 SER A N 1
ATOM 652 C CA . SER A 1 90 ? -9.938 9.200 16.261 1.00 97.25 90 SER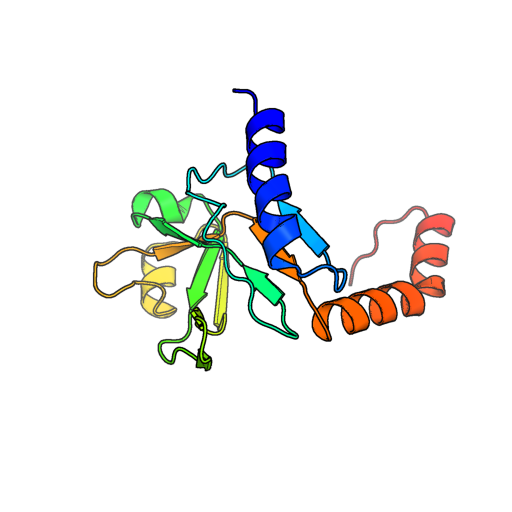 A CA 1
ATOM 653 C C . SER A 1 90 ? -8.956 10.342 15.962 1.00 97.25 90 SER A C 1
ATOM 655 O O . SER A 1 90 ? -7.811 10.133 15.555 1.00 97.25 90 SER A O 1
ATOM 657 N N . VAL A 1 91 ? -9.392 11.586 16.177 1.00 95.94 91 VAL A N 1
ATOM 658 C CA . VAL A 1 91 ? -8.521 12.762 16.009 1.00 95.94 91 VAL A CA 1
ATOM 659 C C . VAL A 1 91 ? -7.361 12.730 17.006 1.00 95.94 91 VAL A C 1
ATOM 661 O O . VAL A 1 91 ? -6.234 13.083 16.664 1.00 95.94 91 VAL A O 1
ATOM 664 N N . GLU A 1 92 ? -7.627 12.281 18.229 1.00 97.19 92 GLU A N 1
ATOM 665 C CA . GLU A 1 92 ? -6.633 12.142 19.289 1.00 97.19 92 GLU A CA 1
ATOM 66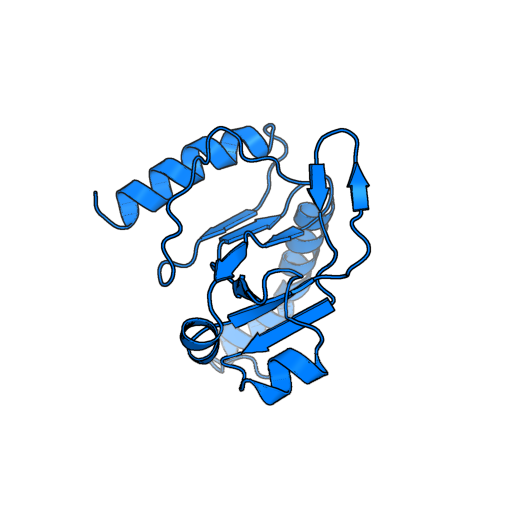6 C C . GLU A 1 92 ? -5.556 11.122 18.897 1.00 97.19 92 GLU A C 1
ATOM 668 O O . GLU A 1 92 ? -4.372 11.442 18.966 1.00 97.19 92 GLU A O 1
ATOM 673 N N . GLU A 1 93 ? -5.950 9.952 18.380 1.00 97.75 93 GLU A N 1
ATOM 674 C CA . GLU A 1 93 ? -5.013 8.914 17.919 1.00 97.75 93 GLU A CA 1
ATOM 675 C C . GLU A 1 93 ? -4.116 9.405 16.772 1.00 97.75 93 GLU A C 1
ATOM 677 O O . GLU A 1 93 ? -2.922 9.091 16.733 1.00 97.75 93 GLU A O 1
ATOM 682 N N . LEU A 1 94 ? -4.665 10.213 15.855 1.00 97.06 94 LEU A N 1
ATOM 683 C CA . LEU A 1 94 ? -3.901 10.835 14.769 1.00 97.06 94 LEU A CA 1
ATOM 684 C C . LEU A 1 94 ? -2.832 11.800 15.296 1.00 97.06 94 LEU A C 1
ATOM 686 O O . LEU A 1 94 ? -1.712 11.817 14.782 1.00 97.06 94 LEU A O 1
ATOM 690 N N . ILE A 1 95 ? -3.160 12.600 16.314 1.00 95.94 95 ILE A N 1
ATOM 691 C CA . ILE A 1 95 ? -2.226 13.553 16.929 1.00 95.94 95 ILE A CA 1
ATOM 692 C C . ILE A 1 95 ? -1.140 12.807 17.708 1.00 95.94 95 ILE A C 1
ATOM 694 O O . ILE A 1 95 ? 0.045 13.090 17.526 1.00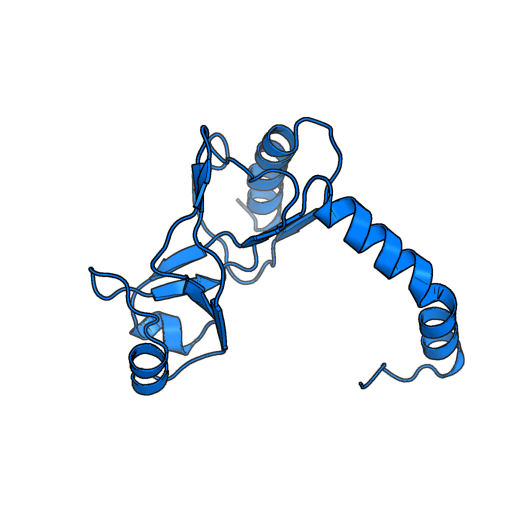 95.94 95 ILE A O 1
ATOM 698 N N . GLU A 1 96 ? -1.531 11.848 18.548 1.00 97.06 96 GLU A N 1
ATOM 699 C CA . GLU A 1 96 ? -0.610 11.057 19.373 1.00 97.06 96 GLU A CA 1
ATOM 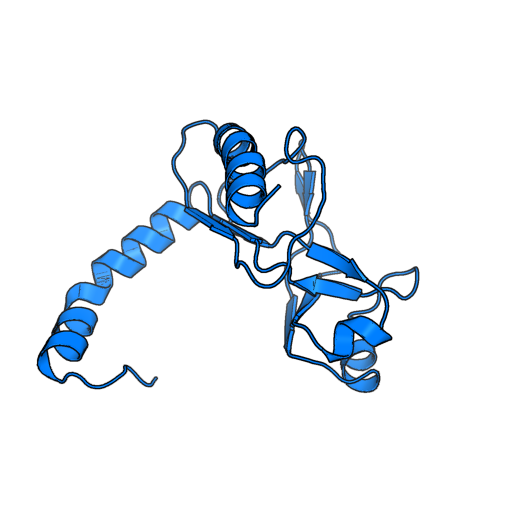700 C C . GLU A 1 96 ? 0.385 10.267 18.520 1.00 97.06 96 GLU A C 1
ATOM 702 O O . GLU A 1 96 ? 1.573 10.215 18.838 1.00 97.06 96 GLU A O 1
ATOM 707 N N . SER A 1 97 ? -0.078 9.735 17.388 1.00 96.31 97 SER A N 1
ATOM 708 C CA . SER A 1 97 ? 0.754 8.989 16.439 1.00 96.31 97 SER A CA 1
ATOM 709 C C . SER A 1 97 ? 1.533 9.880 15.467 1.00 96.31 97 SER A C 1
ATOM 711 O O . SER A 1 97 ? 2.212 9.357 14.591 1.00 96.31 97 SER A O 1
ATOM 713 N N . GLN A 1 98 ? 1.433 11.211 15.575 1.00 96.00 98 GLN A N 1
ATOM 714 C CA . GLN A 1 98 ? 2.044 12.168 14.641 1.00 96.00 98 GLN A CA 1
ATOM 715 C C . GLN A 1 98 ? 1.672 11.920 13.164 1.00 96.00 98 GLN A C 1
ATOM 717 O O . GLN A 1 98 ? 2.483 12.136 12.267 1.00 96.00 98 GLN A O 1
ATOM 722 N N . ALA A 1 99 ? 0.434 11.495 12.905 1.00 96.44 99 ALA A N 1
ATOM 723 C CA . ALA A 1 99 ? -0.065 11.132 11.576 1.00 96.44 99 ALA A CA 1
ATOM 724 C C . ALA A 1 99 ? -0.454 12.339 10.695 1.00 96.44 99 ALA A C 1
ATOM 726 O O . ALA A 1 99 ? -0.854 12.165 9.542 1.00 96.44 99 ALA A O 1
ATOM 727 N N . LEU A 1 100 ? -0.387 13.557 11.244 1.00 95.75 100 LEU A N 1
ATOM 728 C CA . LEU A 1 100 ? -0.721 14.795 10.543 1.00 95.75 100 LEU A CA 1
ATOM 729 C C . LEU A 1 100 ? 0.490 15.325 9.767 1.00 95.75 100 LEU A C 1
ATOM 731 O O . LEU A 1 100 ? 1.573 15.503 10.326 1.00 95.75 100 LEU A O 1
ATOM 735 N N . LEU A 1 101 ? 0.275 15.620 8.488 1.00 94.50 101 LEU A N 1
ATOM 736 C CA . LEU A 1 101 ? 1.201 16.358 7.635 1.00 94.50 101 LEU A CA 1
ATOM 737 C C . LEU A 1 101 ? 1.238 17.842 8.031 1.00 94.50 101 LEU A C 1
ATOM 739 O O . LEU A 1 101 ? 0.357 18.336 8.738 1.00 94.50 101 LEU A O 1
ATOM 743 N N . ASP A 1 102 ? 2.218 18.579 7.505 1.00 92.50 102 ASP A N 1
ATOM 744 C CA . ASP A 1 102 ? 2.402 20.012 7.788 1.00 92.50 102 ASP A CA 1
ATOM 745 C C . ASP A 1 102 ? 1.192 20.880 7.391 1.00 92.50 102 ASP A C 1
ATOM 747 O O . ASP A 1 102 ? 0.985 21.960 7.942 1.00 92.50 102 ASP A O 1
ATOM 751 N N . ASP A 1 103 ? 0.374 20.409 6.448 1.00 94.00 103 ASP A N 1
ATOM 752 C CA . ASP A 1 103 ? -0.862 21.067 6.015 1.00 94.00 103 ASP A CA 1
ATOM 753 C C . ASP A 1 103 ? -2.117 20.595 6.778 1.00 94.00 103 ASP A C 1
ATOM 755 O O . ASP A 1 103 ? -3.236 20.982 6.438 1.00 94.00 103 ASP A O 1
ATOM 759 N N . GLY A 1 104 ? -1.941 19.765 7.810 1.00 94.25 104 GLY A N 1
ATOM 760 C CA . GLY A 1 104 ? -3.005 19.235 8.660 1.00 94.25 104 GLY A CA 1
ATOM 761 C C . GLY A 1 104 ? -3.774 18.046 8.076 1.00 94.25 104 GLY A C 1
ATOM 762 O O . GLY A 1 104 ? -4.748 17.605 8.689 1.00 94.25 104 GLY A O 1
ATOM 763 N N . ARG A 1 105 ? -3.380 17.519 6.910 1.00 96.50 105 ARG A N 1
ATOM 764 C CA . ARG A 1 105 ? -3.974 16.307 6.317 1.00 96.50 105 ARG A CA 1
ATOM 765 C C . ARG A 1 105 ? -3.313 15.029 6.832 1.00 96.50 105 ARG A C 1
ATOM 767 O O . ARG A 1 105 ? -2.279 15.071 7.486 1.00 96.50 105 ARG A O 1
ATOM 774 N N . THR A 1 106 ? -3.907 13.885 6.512 1.00 96.94 106 THR A N 1
ATOM 775 C CA . THR A 1 106 ? -3.400 12.537 6.838 1.00 96.94 106 THR A CA 1
ATOM 776 C C . THR A 1 106 ? -3.181 11.721 5.567 1.00 96.94 106 THR A C 1
ATOM 778 O O . THR A 1 106 ? -3.769 12.033 4.532 1.00 96.94 106 THR A O 1
ATOM 781 N N . LEU A 1 107 ? -2.349 10.678 5.618 1.00 95.88 107 LEU A N 1
ATOM 782 C CA . LEU A 1 107 ? -2.102 9.797 4.473 1.00 95.88 107 LEU A CA 1
ATOM 783 C C . LEU A 1 107 ? -3.075 8.616 4.489 1.00 95.88 107 LEU A C 1
ATOM 785 O O . LEU A 1 107 ? -2.909 7.674 5.256 1.00 95.88 107 LEU A O 1
ATOM 789 N N . LEU A 1 108 ? -4.087 8.661 3.627 1.00 95.12 108 LEU A N 1
ATOM 790 C CA . LEU A 1 108 ? -5.045 7.573 3.453 1.00 95.12 108 LEU A CA 1
ATOM 791 C C . LEU A 1 108 ? -4.354 6.340 2.856 1.00 95.12 108 LEU A C 1
ATOM 793 O O . LEU A 1 108 ? -3.686 6.459 1.825 1.00 95.12 108 LEU A O 1
ATOM 797 N N . ASP A 1 109 ? -4.583 5.169 3.446 1.00 94.31 109 ASP A N 1
ATOM 798 C CA . ASP A 1 109 ? -4.304 3.891 2.792 1.00 94.31 109 ASP A CA 1
ATOM 799 C C . ASP A 1 109 ? -5.300 3.676 1.645 1.00 94.31 109 ASP A C 1
ATOM 801 O O . ASP A 1 109 ? -6.508 3.566 1.858 1.00 94.31 109 ASP A O 1
ATOM 805 N N . THR A 1 110 ? -4.795 3.649 0.411 1.00 92.25 110 THR A N 1
ATOM 806 C CA . THR A 1 110 ? -5.635 3.411 -0.773 1.00 92.25 110 THR A CA 1
ATOM 807 C C . THR A 1 110 ? -5.841 1.927 -1.066 1.00 92.25 110 THR A C 1
ATOM 809 O O . THR A 1 110 ? -6.555 1.597 -2.009 1.00 92.25 110 THR A O 1
ATOM 812 N N . GLY A 1 111 ? -5.161 1.043 -0.327 1.00 91.50 111 GLY A N 1
ATOM 813 C CA . GLY A 1 111 ? -5.090 -0.390 -0.598 1.00 91.50 111 GLY A CA 1
ATOM 814 C C . GLY A 1 111 ? -4.438 -0.733 -1.941 1.00 91.50 111 GLY A C 1
ATOM 815 O O . GLY A 1 111 ? -4.570 -1.849 -2.452 1.00 91.50 111 GLY A O 1
ATOM 816 N N . ILE A 1 112 ? -3.692 0.214 -2.518 1.00 93.00 112 ILE A N 1
ATOM 817 C CA . ILE A 1 112 ? -2.774 -0.044 -3.620 1.00 93.00 112 ILE A CA 1
ATOM 818 C C . ILE A 1 112 ? -1.387 -0.321 -3.042 1.00 93.00 112 ILE A C 1
ATOM 820 O O . ILE A 1 112 ? -0.758 0.556 -2.447 1.00 93.00 112 ILE A O 1
ATOM 824 N N . ILE A 1 113 ? -0.898 -1.541 -3.254 1.00 94.81 113 ILE A N 1
ATOM 825 C CA . ILE A 1 113 ? 0.388 -2.019 -2.741 1.00 94.81 113 ILE A CA 1
ATOM 826 C C . ILE A 1 113 ? 1.198 -2.589 -3.900 1.00 94.81 113 ILE A C 1
ATOM 828 O O . ILE A 1 113 ? 0.687 -3.361 -4.711 1.00 94.81 113 ILE A O 1
ATOM 832 N N . ALA A 1 114 ? 2.479 -2.246 -3.963 1.00 94.56 114 ALA A N 1
ATOM 833 C CA . ALA A 1 114 ? 3.414 -2.824 -4.916 1.00 94.56 114 ALA A CA 1
ATOM 834 C C . ALA A 1 114 ? 4.582 -3.483 -4.181 1.00 94.56 114 ALA A C 1
ATOM 836 O O . ALA A 1 114 ? 5.088 -2.939 -3.204 1.00 94.56 114 ALA A O 1
ATOM 837 N N . VAL A 1 115 ? 5.021 -4.643 -4.664 1.00 95.25 115 VAL A N 1
ATOM 838 C CA . VAL A 1 115 ? 6.167 -5.389 -4.128 1.00 95.25 115 VAL A CA 1
ATOM 839 C C . VAL A 1 115 ? 7.071 -5.785 -5.287 1.00 95.25 115 VAL A C 1
ATOM 841 O O . VAL A 1 115 ? 6.641 -6.533 -6.168 1.00 95.25 115 VAL A O 1
ATOM 844 N N . ARG A 1 116 ? 8.313 -5.292 -5.301 1.00 93.12 116 ARG A N 1
ATOM 845 C CA . ARG A 1 116 ? 9.271 -5.483 -6.404 1.00 93.12 116 ARG A CA 1
ATOM 846 C C . ARG A 1 116 ? 10.623 -5.988 -5.892 1.00 93.12 116 ARG A C 1
ATOM 848 O O . ARG A 1 116 ? 10.978 -5.798 -4.732 1.00 93.12 116 ARG A O 1
ATOM 855 N N . GLY A 1 117 ? 11.380 -6.635 -6.779 1.00 92.06 117 GLY A N 1
ATOM 856 C CA . GLY A 1 117 ? 12.777 -6.996 -6.538 1.00 92.06 117 GLY A CA 1
ATOM 857 C C . GLY A 1 117 ? 12.930 -8.000 -5.399 1.00 92.06 117 GLY A C 1
ATOM 858 O O . GLY A 1 117 ? 12.173 -8.970 -5.304 1.00 92.06 117 GLY A O 1
ATOM 859 N N . LYS A 1 118 ? 13.897 -7.770 -4.513 1.00 93.25 118 LYS A N 1
ATOM 860 C CA . LYS A 1 118 ? 14.191 -8.646 -3.375 1.00 93.25 118 LYS A CA 1
ATOM 861 C C . LYS A 1 118 ? 12.977 -8.913 -2.480 1.00 93.25 118 LYS A C 1
ATOM 863 O O . LYS A 1 118 ? 12.748 -10.070 -2.135 1.00 93.25 118 LYS A O 1
ATOM 868 N N . ALA A 1 119 ? 12.164 -7.900 -2.176 1.00 93.12 119 ALA A N 1
ATOM 869 C CA . ALA A 1 119 ? 10.954 -8.080 -1.368 1.00 93.12 119 ALA A CA 1
ATOM 870 C C . ALA A 1 119 ? 9.950 -9.047 -2.022 1.00 93.12 119 ALA A C 1
ATOM 872 O O . ALA A 1 119 ? 9.320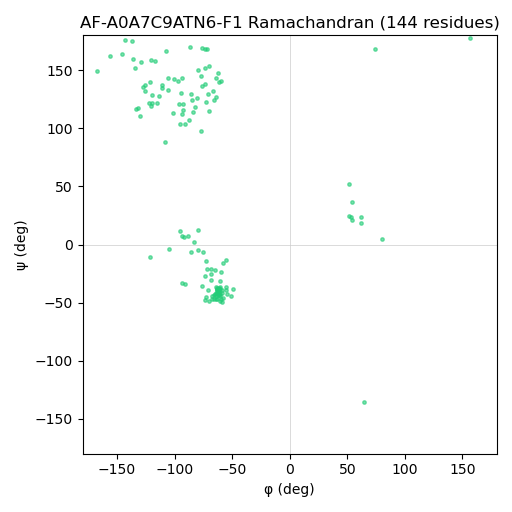 -9.855 -1.341 1.00 93.12 119 ALA A O 1
ATOM 873 N N . TRP A 1 120 ? 9.836 -9.024 -3.354 1.00 94.62 120 TRP A N 1
ATOM 874 C CA . TRP A 1 120 ? 8.997 -9.977 -4.086 1.00 94.62 120 TRP A CA 1
ATOM 875 C C . TRP A 1 120 ? 9.539 -11.408 -3.969 1.00 94.62 120 TRP A C 1
ATOM 877 O O . TRP A 1 120 ? 8.780 -12.340 -3.701 1.00 94.62 120 TRP A O 1
ATOM 887 N N . VAL A 1 121 ? 10.854 -11.587 -4.107 1.00 93.38 121 VAL A N 1
ATOM 888 C CA . VAL A 1 121 ? 11.507 -12.897 -3.949 1.00 93.38 121 VAL A CA 1
ATOM 889 C C . VAL A 1 121 ? 11.313 -13.446 -2.534 1.00 93.38 121 VAL A C 1
ATOM 891 O O . VAL A 1 121 ? 10.990 -14.622 -2.366 1.00 93.38 121 VAL A O 1
ATOM 894 N N . GLU A 1 122 ? 11.471 -12.608 -1.511 1.00 93.69 122 GLU A N 1
ATOM 895 C CA . GLU A 1 122 ? 11.247 -12.986 -0.112 1.00 93.69 122 GLU A CA 1
ATOM 896 C C . GLU A 1 122 ? 9.791 -13.388 0.147 1.00 93.69 122 GLU A C 1
ATOM 898 O O . GLU A 1 122 ? 9.550 -14.409 0.794 1.00 93.69 122 GLU A O 1
ATOM 903 N N . LEU A 1 123 ? 8.826 -12.663 -0.428 1.00 92.62 123 LEU A N 1
ATOM 904 C CA . LEU A 1 123 ? 7.406 -13.000 -0.327 1.00 92.62 123 LEU A CA 1
ATOM 905 C C . LEU A 1 123 ? 7.091 -14.367 -0.958 1.00 92.62 123 LEU A C 1
ATOM 907 O O . LEU A 1 123 ? 6.374 -15.173 -0.363 1.00 92.62 123 LEU A O 1
ATOM 911 N N . VAL A 1 124 ? 7.655 -14.664 -2.134 1.00 91.44 124 VAL A N 1
ATOM 912 C CA . VAL A 1 124 ? 7.504 -15.976 -2.790 1.00 91.44 124 VAL A CA 1
ATOM 913 C C . VAL A 1 124 ? 8.135 -17.084 -1.948 1.00 91.44 124 VAL A C 1
ATOM 915 O O . VAL A 1 124 ? 7.511 -18.124 -1.741 1.00 91.44 124 VAL A O 1
ATOM 918 N N . ASN A 1 125 ? 9.338 -16.863 -1.414 1.00 92.69 125 ASN A N 1
ATOM 919 C CA . ASN A 1 125 ? 10.004 -17.833 -0.543 1.00 92.69 125 ASN A CA 1
ATOM 920 C C . ASN A 1 125 ? 9.179 -18.121 0.717 1.00 92.69 125 ASN A C 1
ATOM 922 O O . ASN A 1 125 ? 9.015 -19.286 1.092 1.00 92.69 125 ASN A O 1
ATOM 926 N N . LEU A 1 126 ? 8.611 -17.081 1.335 1.00 89.31 126 LEU A N 1
ATOM 927 C CA . LEU A 1 126 ? 7.710 -17.220 2.475 1.00 89.31 126 LEU A CA 1
ATOM 928 C C . LEU A 1 126 ? 6.489 -18.070 2.099 1.00 89.31 126 LEU A C 1
ATOM 930 O O . LEU A 1 126 ? 6.204 -19.061 2.774 1.00 89.31 126 LEU A O 1
ATOM 934 N N . ALA A 1 127 ? 5.824 -17.758 0.983 1.00 86.44 127 ALA A N 1
ATOM 935 C CA . ALA A 1 127 ? 4.672 -18.517 0.497 1.00 86.44 127 ALA A CA 1
ATOM 936 C C . ALA A 1 127 ? 5.006 -19.999 0.238 1.00 86.44 127 ALA A C 1
ATOM 938 O O . ALA A 1 127 ? 4.242 -20.885 0.625 1.00 86.44 127 ALA A O 1
ATOM 939 N N . CYS A 1 128 ? 6.167 -20.291 -0.354 1.00 87.75 128 CYS A N 1
ATOM 940 C CA . CYS A 1 128 ? 6.618 -21.661 -0.604 1.00 87.75 128 CYS A CA 1
ATOM 941 C C . CYS A 1 128 ? 6.963 -22.427 0.682 1.00 87.75 128 CYS A C 1
ATOM 943 O O . CYS A 1 128 ? 6.767 -23.641 0.737 1.00 87.75 128 CYS A O 1
ATOM 945 N N . SER A 1 129 ? 7.432 -21.743 1.730 1.00 88.81 129 SER A N 1
ATOM 946 C CA . SER A 1 129 ? 7.723 -22.376 3.024 1.00 88.81 129 SER A CA 1
ATOM 947 C C . SER A 1 129 ? 6.466 -22.783 3.808 1.00 88.81 129 SER A C 1
ATOM 949 O O . SER A 1 129 ? 6.520 -23.689 4.638 1.00 88.81 129 SER A O 1
ATOM 951 N N . GLY A 1 130 ? 5.311 -22.183 3.501 1.00 83.25 130 GLY A N 1
ATOM 952 C CA . GLY A 1 130 ? 4.027 -22.435 4.165 1.00 83.25 130 GLY A CA 1
ATOM 953 C C . GLY A 1 130 ? 3.287 -23.703 3.721 1.00 83.25 130 GLY A C 1
ATOM 954 O O . GLY A 1 130 ? 2.105 -23.856 4.027 1.00 83.25 130 GLY A O 1
ATOM 955 N N . GLN A 1 131 ? 3.921 -24.623 2.988 1.00 83.81 131 GLN A N 1
ATOM 956 C CA . GLN A 1 131 ? 3.224 -25.776 2.402 1.00 83.81 131 GLN A CA 1
ATOM 957 C C . GLN A 1 131 ? 2.535 -26.668 3.451 1.00 83.81 131 GLN A C 1
ATOM 959 O O . GLN A 1 131 ? 1.417 -27.135 3.221 1.00 83.81 131 GLN A O 1
ATOM 964 N N . SER A 1 132 ? 3.167 -26.894 4.606 1.00 86.06 132 SER A N 1
ATOM 965 C CA . SER A 1 132 ? 2.580 -27.665 5.713 1.00 86.06 132 SER A CA 1
ATOM 966 C C . SER A 1 132 ? 1.335 -26.987 6.288 1.00 86.06 132 SER A C 1
ATOM 968 O O . SER A 1 132 ? 0.322 -27.646 6.512 1.00 86.06 132 SER A O 1
ATOM 970 N N . LEU A 1 133 ? 1.392 -25.666 6.442 1.00 84.31 133 LEU A N 1
ATOM 971 C CA . LEU A 1 133 ? 0.313 -24.825 6.947 1.00 84.31 133 LEU A CA 1
ATOM 972 C C . LEU A 1 133 ? -0.902 -24.839 6.015 1.00 84.31 133 LEU A C 1
ATOM 974 O O . LEU A 1 133 ? -2.027 -25.071 6.448 1.00 84.31 133 LEU A O 1
ATOM 978 N N . ILE A 1 134 ? -0.667 -24.682 4.710 1.00 84.31 134 ILE A N 1
ATOM 979 C CA . ILE A 1 134 ? -1.718 -24.772 3.690 1.00 84.31 134 ILE A CA 1
ATOM 980 C C . ILE A 1 134 ? -2.363 -26.161 3.728 1.00 84.31 134 ILE A C 1
ATOM 982 O O . ILE A 1 134 ? -3.587 -26.278 3.703 1.00 84.31 134 ILE A O 1
ATOM 986 N N . GLN A 1 135 ? -1.564 -27.229 3.828 1.00 87.44 135 GLN A N 1
ATOM 987 C CA . GLN A 1 135 ? -2.103 -28.585 3.953 1.00 87.44 135 GLN A CA 1
ATOM 988 C C . GLN A 1 135 ? -2.949 -28.764 5.216 1.00 87.44 135 GLN A C 1
ATOM 990 O O . GLN A 1 135 ? -3.960 -29.464 5.168 1.00 87.44 135 GLN A O 1
ATOM 995 N N . GLU A 1 136 ? -2.558 -28.161 6.335 1.00 88.62 136 GLU A N 1
ATOM 996 C CA . GLU A 1 136 ? -3.318 -28.212 7.581 1.00 88.62 136 GLU A CA 1
ATOM 997 C C . GLU A 1 136 ? -4.649 -27.467 7.470 1.00 88.62 136 GLU A C 1
ATOM 999 O O . GLU A 1 136 ? -5.680 -28.024 7.849 1.00 88.62 136 GLU A O 1
ATOM 1004 N N . ILE A 1 137 ? -4.668 -26.269 6.883 1.00 88.88 137 ILE A N 1
ATOM 1005 C CA . ILE A 1 137 ? -5.901 -25.511 6.617 1.00 88.88 137 ILE A CA 1
ATOM 1006 C C . ILE A 1 137 ? -6.832 -26.324 5.709 1.00 88.88 137 ILE A C 1
ATOM 1008 O O . ILE A 1 137 ? -8.009 -26.503 6.019 1.00 88.88 137 ILE A O 1
ATOM 1012 N N . LEU A 1 138 ? -6.304 -26.903 4.624 1.00 90.31 138 LEU A N 1
ATOM 1013 C CA . LEU A 1 138 ? -7.088 -27.724 3.694 1.00 90.31 138 LEU A CA 1
ATOM 1014 C C . LEU A 1 138 ? -7.660 -28.986 4.359 1.00 90.31 138 LEU A C 1
ATOM 1016 O O . LEU A 1 138 ? -8.797 -29.370 4.076 1.00 90.31 138 LEU A O 1
ATOM 1020 N N . LYS A 1 139 ? -6.891 -29.638 5.243 1.00 94.12 139 LYS A N 1
ATOM 1021 C CA . LYS A 1 139 ? -7.326 -30.841 5.974 1.00 94.12 139 LYS A CA 1
ATOM 1022 C C . LYS A 1 139 ? -8.326 -30.518 7.079 1.00 94.12 139 LYS A C 1
ATOM 1024 O O . LYS A 1 139 ? -9.344 -31.195 7.195 1.00 94.12 139 LYS A O 1
ATOM 1029 N N . SER A 1 140 ? -8.023 -29.516 7.899 1.00 93.25 140 SER A N 1
ATOM 1030 C CA . SER A 1 140 ? -8.841 -29.129 9.050 1.00 93.25 140 SER A CA 1
ATOM 1031 C C . SER A 1 140 ? -10.124 -28.418 8.629 1.0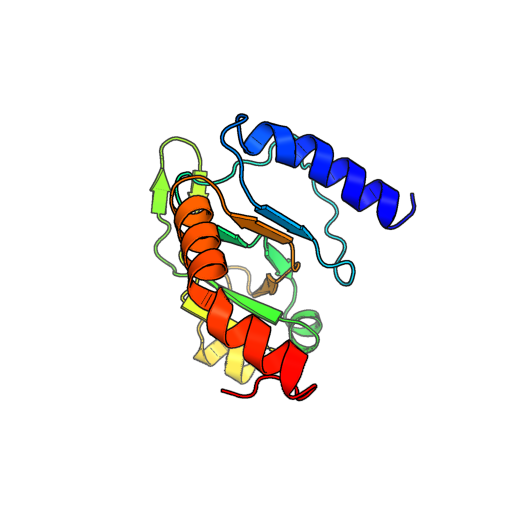0 93.25 140 SER A C 1
ATOM 1033 O O . SER A 1 140 ? -11.116 -28.493 9.355 1.00 93.25 140 SER A O 1
ATOM 1035 N N . LYS A 1 141 ? -10.110 -27.747 7.466 1.00 90.00 141 LYS A N 1
ATOM 1036 C CA . LYS A 1 141 ? -11.149 -26.816 6.996 1.00 90.00 141 LYS A CA 1
ATOM 1037 C C . LYS A 1 141 ? -11.454 -25.710 8.006 1.00 90.00 141 LYS A C 1
ATOM 1039 O O . LYS A 1 141 ? -12.541 -25.136 7.987 1.00 90.00 141 LYS A O 1
ATOM 1044 N N . LYS A 1 142 ? -10.518 -25.453 8.915 1.00 85.88 142 LYS A N 1
ATOM 1045 C CA . LYS A 1 142 ? -10.596 -24.377 9.889 1.00 85.88 142 LYS A CA 1
ATOM 1046 C C . LYS A 1 142 ? -9.744 -23.230 9.388 1.00 85.88 142 LYS A C 1
ATOM 1048 O O . LYS A 1 142 ? -8.690 -23.441 8.793 1.00 85.88 142 LYS A O 1
ATOM 1053 N N . GLU A 1 143 ? -10.243 -22.029 9.620 1.00 80.50 143 GLU A N 1
ATOM 1054 C CA . GLU A 1 143 ? -9.477 -20.819 9.390 1.00 80.50 143 GLU A CA 1
ATOM 1055 C C . GLU A 1 143 ? -8.210 -20.847 10.250 1.00 80.50 143 GLU A C 1
ATOM 1057 O O . GLU A 1 143 ? -8.230 -21.326 11.388 1.00 80.50 143 GLU A O 1
ATOM 1062 N N . ALA A 1 144 ? -7.102 -20.379 9.684 1.00 76.62 144 ALA A N 1
ATOM 1063 C CA . ALA A 1 144 ? -5.878 -20.221 10.443 1.00 76.62 144 ALA A CA 1
ATOM 1064 C C . ALA A 1 144 ? -6.026 -19.022 11.384 1.00 76.62 144 ALA A C 1
ATOM 1066 O O . ALA A 1 144 ? -6.299 -17.910 10.939 1.00 76.62 144 ALA A O 1
ATOM 1067 N N . SER A 1 145 ? -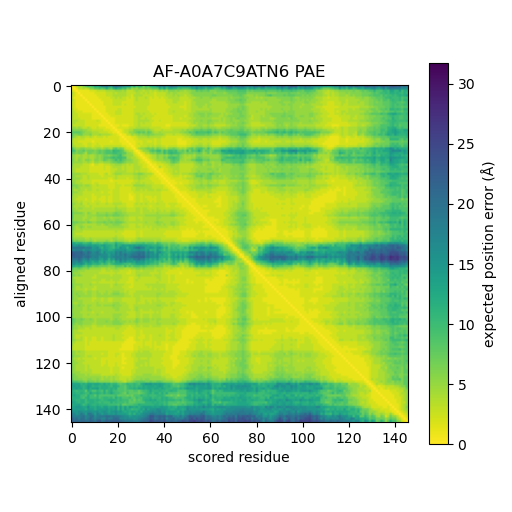5.853 -19.254 12.680 1.00 63.09 145 SER A N 1
ATOM 1068 C CA . SER A 1 145 ? -5.811 -18.211 13.705 1.00 63.09 145 SER A CA 1
ATOM 1069 C C . SER A 1 145 ? -4.445 -18.295 14.379 1.00 63.09 145 SER A C 1
ATOM 1071 O O . SER A 1 145 ? -4.093 -19.366 14.879 1.00 63.09 145 SER A O 1
ATOM 1073 N N . TYR A 1 146 ? -3.678 -17.205 14.343 1.00 57.34 146 TYR A N 1
ATOM 1074 C CA . TYR A 1 146 ? -2.360 -17.086 14.978 1.00 57.34 146 TYR A CA 1
ATOM 1075 C C . TYR A 1 146 ? -2.421 -16.09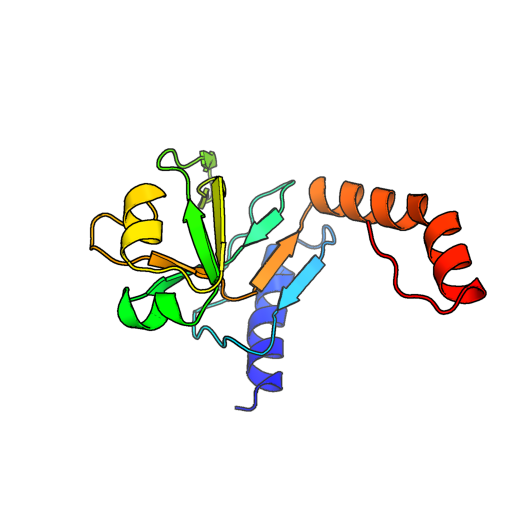8 16.132 1.00 57.34 146 TYR A C 1
ATOM 1077 O O . TYR A 1 146 ? -3.138 -15.083 15.980 1.00 57.34 146 TYR A O 1
#